Protein AF-A0A965A8I3-F1 (afdb_monomer)

Sequence (114 aa):
MSMENQESKKKGIRIGIGQKILGGFIILILLFVINAVVIFSVGNIINGVAKKSADTYRPSKDALNEFILTVTKAKMLVTNWVYLQTNQDDKQALRQLQDFDYP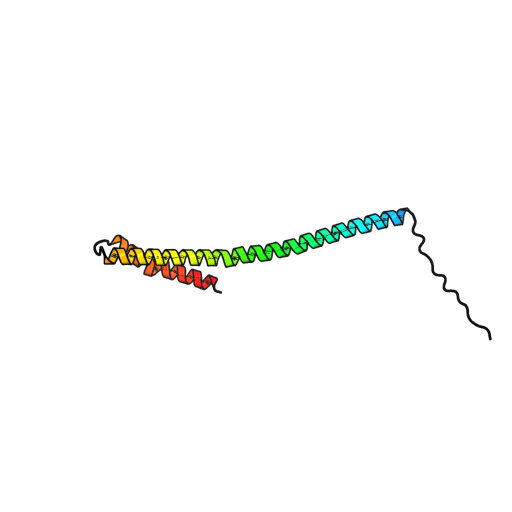ALKDKIQKLMV

Secondary structure (DSSP, 8-state):
----------------HHHHHHHHHHHHHHHHHHHHHHHHHHHHHHHHHHHHIIIIIHHHHHHHHHHHHHHHHHHHHHHHHHH-TT-HHHHHHHHHIIIIIHHHHHHHHHHHH-

pLDDT: mean 81.3, std 15.85, range [42.53, 96.94]

Mean predicted aligned error: 15.15 Å

Structure (mmCIF, N/CA/C/O backbone):
data_AF-A0A965A8I3-F1
#
_entry.id   AF-A0A965A8I3-F1
#
loop_
_atom_site.group_PDB
_atom_site.id
_atom_site.type_symbol
_atom_site.label_atom_id
_atom_site.label_alt_id
_atom_site.label_comp_id
_atom_site.label_asym_id
_atom_site.label_entity_id
_atom_site.label_seq_id
_atom_site.pdbx_PDB_ins_code
_atom_site.Cartn_x
_atom_site.Cartn_y
_atom_site.Cartn_z
_atom_site.occupancy
_atom_site.B_iso_or_equiv
_atom_site.auth_seq_id
_atom_site.auth_comp_id
_atom_site.auth_asym_id
_atom_site.auth_atom_id
_atom_site.pdbx_PDB_model_num
ATOM 1 N N . MET A 1 1 ? 77.958 3.896 -49.999 1.00 50.91 1 MET A N 1
ATOM 2 C CA . MET A 1 1 ? 77.446 4.994 -50.851 1.00 50.91 1 MET A CA 1
ATOM 3 C C . MET A 1 1 ? 76.855 4.321 -52.082 1.00 50.91 1 MET A C 1
ATOM 5 O O . MET A 1 1 ? 77.594 3.579 -52.703 1.00 50.91 1 MET A O 1
ATOM 9 N N . SER A 1 2 ? 75.564 4.331 -52.403 1.00 42.53 2 SER A N 1
ATOM 10 C CA . SER A 1 2 ? 74.420 5.203 -52.083 1.00 42.53 2 SER A CA 1
ATOM 11 C C . SER A 1 2 ? 73.238 4.345 -51.595 1.00 42.53 2 SER A C 1
ATOM 13 O O . SER A 1 2 ? 73.050 3.239 -52.087 1.00 42.53 2 SER A O 1
ATOM 15 N N . MET A 1 3 ? 72.606 4.674 -50.467 1.00 50.28 3 MET A N 1
ATOM 16 C CA . MET A 1 3 ? 71.377 5.486 -50.346 1.00 50.28 3 MET A CA 1
ATOM 17 C C . MET A 1 3 ? 70.187 4.978 -51.178 1.00 50.28 3 MET A C 1
ATOM 19 O O . MET A 1 3 ? 70.028 5.319 -52.343 1.00 50.28 3 MET A O 1
ATOM 23 N N . GLU A 1 4 ? 69.394 4.123 -50.527 1.00 60.22 4 GLU A N 1
ATOM 24 C CA . GLU A 1 4 ? 67.964 4.305 -50.235 1.00 60.22 4 GLU A CA 1
ATOM 25 C C . GLU A 1 4 ? 67.124 5.167 -51.193 1.00 60.22 4 GLU A C 1
ATOM 27 O O . GLU A 1 4 ? 67.293 6.381 -51.268 1.00 60.22 4 GLU A O 1
ATOM 32 N N . ASN A 1 5 ? 66.115 4.543 -51.811 1.00 52.25 5 ASN A N 1
ATOM 33 C CA . ASN A 1 5 ? 64.740 5.051 -51.770 1.00 52.25 5 ASN A CA 1
ATOM 34 C C . ASN A 1 5 ? 63.770 4.013 -52.352 1.00 52.25 5 ASN A C 1
ATOM 36 O O . ASN A 1 5 ? 63.674 3.840 -53.566 1.00 52.25 5 ASN A O 1
ATOM 40 N N . GLN A 1 6 ? 63.034 3.319 -51.484 1.00 58.84 6 GLN A N 1
ATOM 41 C CA . GLN A 1 6 ? 61.799 2.651 -51.888 1.00 58.84 6 GLN A CA 1
ATOM 42 C C . GLN A 1 6 ? 60.630 3.535 -51.467 1.00 58.84 6 GLN A C 1
ATOM 44 O O . GLN A 1 6 ? 60.189 3.511 -50.319 1.00 58.84 6 GLN A O 1
ATOM 49 N N . GLU A 1 7 ? 60.136 4.342 -52.404 1.00 55.53 7 GLU A N 1
ATOM 50 C CA . GLU A 1 7 ? 58.928 5.133 -52.201 1.00 55.53 7 GLU A CA 1
ATOM 51 C C . GLU A 1 7 ? 57.725 4.206 -51.969 1.00 55.53 7 GLU A C 1
ATOM 53 O O . GLU A 1 7 ? 57.228 3.532 -52.877 1.00 55.53 7 GLU A O 1
ATOM 58 N N . SER A 1 8 ? 57.223 4.176 -50.731 1.00 59.91 8 SER A N 1
ATOM 59 C CA . SER A 1 8 ? 55.980 3.482 -50.404 1.00 59.91 8 SER A CA 1
ATOM 60 C C . SER A 1 8 ? 54.816 4.223 -51.075 1.00 59.91 8 SER A C 1
ATOM 62 O O . SER A 1 8 ? 54.404 5.315 -50.667 1.00 59.91 8 SER A O 1
ATOM 64 N N . LYS A 1 9 ? 54.281 3.636 -52.144 1.00 56.41 9 LYS A N 1
ATOM 65 C CA . LYS A 1 9 ? 53.156 4.183 -52.902 1.00 56.41 9 LYS A CA 1
ATOM 66 C C . LYS A 1 9 ? 51.879 4.081 -52.057 1.00 56.41 9 LYS A C 1
ATOM 68 O O . LYS A 1 9 ? 51.209 3.047 -52.055 1.00 56.41 9 LYS A O 1
ATOM 73 N N . LYS A 1 10 ? 51.515 5.149 -51.334 1.00 63.00 10 LYS A N 1
ATOM 74 C CA . LYS A 1 10 ? 50.206 5.258 -50.664 1.00 63.00 10 LYS A CA 1
ATOM 75 C C . LYS A 1 10 ? 49.099 5.184 -51.721 1.00 63.00 10 LYS A C 1
ATOM 77 O O . LYS A 1 10 ? 48.843 6.147 -52.441 1.00 63.00 10 LYS A O 1
ATOM 82 N N . LYS A 1 11 ? 48.434 4.031 -51.828 1.00 59.47 11 LYS A N 1
ATOM 83 C CA . LYS A 1 11 ? 47.223 3.871 -52.643 1.00 59.47 11 LYS A CA 1
ATOM 84 C C . LYS A 1 11 ? 46.093 4.679 -51.999 1.00 59.47 11 LYS A C 1
ATOM 86 O O . LYS A 1 11 ? 45.467 4.227 -51.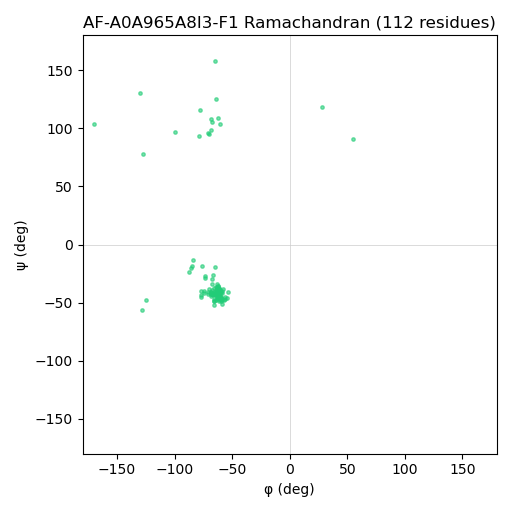047 1.00 59.47 11 LYS A O 1
ATOM 91 N N . GLY A 1 12 ? 45.846 5.883 -52.509 1.00 61.81 12 GLY A N 1
ATOM 92 C CA . GLY A 1 12 ? 44.652 6.653 -52.171 1.00 61.81 12 GLY A CA 1
ATOM 93 C C . GLY A 1 12 ? 43.405 5.920 -52.667 1.00 61.81 12 GLY A C 1
ATOM 94 O O . GLY A 1 12 ? 43.314 5.574 -53.846 1.00 61.81 12 GLY A O 1
ATOM 95 N N . ILE A 1 13 ? 42.453 5.660 -51.772 1.00 69.62 13 ILE A N 1
ATOM 96 C CA . ILE A 1 13 ? 41.182 5.022 -52.120 1.00 69.62 13 ILE A CA 1
ATOM 97 C C . ILE A 1 13 ? 40.385 6.015 -52.977 1.00 69.62 13 ILE A C 1
ATOM 99 O O . ILE A 1 13 ? 39.901 7.033 -52.485 1.00 69.62 13 ILE A O 1
ATOM 103 N N . ARG A 1 14 ? 40.261 5.745 -54.280 1.00 68.44 14 ARG A N 1
ATOM 104 C CA . ARG A 1 14 ? 39.379 6.513 -55.170 1.00 68.44 14 ARG A CA 1
ATOM 105 C C . ARG A 1 14 ? 37.947 6.032 -54.969 1.00 68.44 14 ARG A C 1
ATOM 107 O O . ARG A 1 14 ? 37.524 5.058 -55.580 1.00 68.44 14 ARG A O 1
ATOM 114 N N . ILE A 1 15 ? 37.222 6.714 -54.088 1.00 72.56 15 ILE A N 1
ATOM 115 C CA . ILE A 1 15 ? 35.813 6.431 -53.811 1.00 72.56 15 ILE A CA 1
ATOM 116 C C . ILE A 1 15 ? 34.956 7.011 -54.943 1.00 72.56 15 ILE A C 1
ATOM 118 O O . ILE A 1 15 ? 34.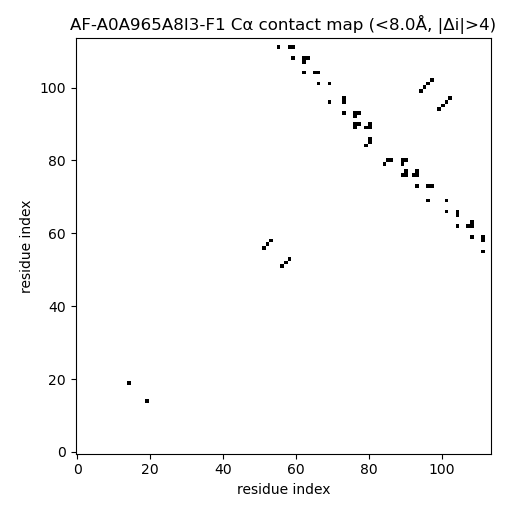919 8.230 -55.141 1.00 72.56 15 ILE A O 1
ATOM 122 N N . GLY A 1 16 ? 34.277 6.138 -55.692 1.00 77.69 16 GLY A N 1
ATOM 123 C CA . GLY A 1 16 ? 33.331 6.540 -56.737 1.00 77.69 16 GLY A CA 1
ATOM 124 C C . GLY A 1 16 ? 32.114 7.270 -56.158 1.00 77.69 16 GLY A C 1
ATOM 125 O O . GLY A 1 16 ? 31.778 7.099 -54.988 1.00 77.69 16 GLY A O 1
ATOM 126 N N . ILE A 1 17 ? 31.422 8.076 -56.968 1.00 78.44 17 ILE A N 1
ATOM 127 C CA . ILE A 1 17 ? 30.259 8.875 -56.526 1.00 78.44 17 ILE A CA 1
ATOM 128 C C . ILE A 1 17 ? 29.198 7.994 -55.838 1.00 78.44 17 ILE A C 1
ATOM 130 O O . ILE A 1 17 ? 28.701 8.354 -54.773 1.00 78.44 17 ILE A O 1
ATOM 134 N N . GLY A 1 18 ? 28.939 6.793 -56.368 1.00 75.94 18 GLY A N 1
ATOM 135 C CA . GLY A 1 18 ? 28.014 5.829 -55.760 1.00 75.94 18 GLY A CA 1
ATOM 136 C C . GLY A 1 18 ? 28.431 5.349 -54.363 1.00 75.94 18 GLY A C 1
ATOM 137 O O . GLY A 1 18 ? 27.583 5.207 -53.490 1.00 75.94 18 GLY A O 1
ATOM 138 N N . GLN A 1 19 ? 29.730 5.177 -54.102 1.00 79.94 19 GLN A N 1
ATOM 139 C CA . GLN A 1 19 ? 30.231 4.788 -52.776 1.00 79.94 19 GLN A CA 1
ATOM 140 C C . GLN A 1 19 ? 30.157 5.942 -51.762 1.00 79.94 19 GLN A C 1
ATOM 142 O O . GLN A 1 19 ? 29.966 5.694 -50.574 1.00 79.94 19 GLN A O 1
ATOM 147 N N . LYS A 1 20 ? 30.256 7.202 -52.212 1.00 82.88 20 LYS A N 1
ATOM 148 C CA . LYS A 1 20 ? 30.038 8.378 -51.348 1.00 82.88 20 LYS A CA 1
ATOM 149 C C . LYS A 1 20 ? 28.575 8.488 -5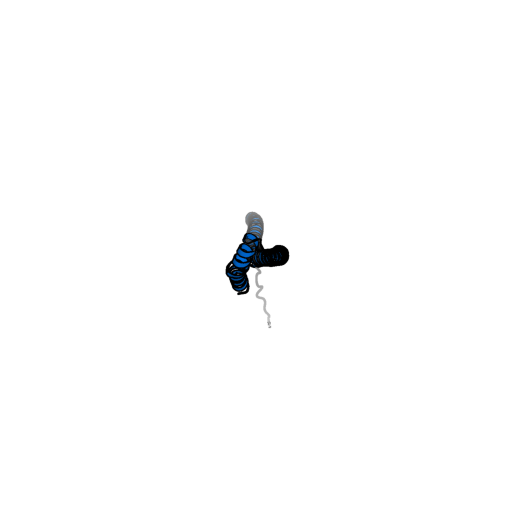0.913 1.00 82.88 20 LYS A C 1
ATOM 151 O O . LYS A 1 20 ? 28.307 8.739 -49.743 1.00 82.88 20 LYS A O 1
ATOM 156 N N . ILE A 1 21 ? 27.647 8.247 -51.842 1.00 87.06 21 ILE A N 1
ATOM 157 C CA . ILE A 1 21 ? 26.204 8.212 -51.561 1.00 87.06 21 ILE A CA 1
ATOM 158 C C . ILE A 1 21 ? 25.882 7.058 -50.604 1.00 87.06 21 ILE A C 1
ATOM 160 O O . ILE A 1 21 ? 25.231 7.271 -49.584 1.00 87.06 21 ILE A O 1
ATOM 164 N N . LEU A 1 22 ? 26.407 5.858 -50.878 1.00 86.94 22 LEU A N 1
ATOM 165 C CA . LEU A 1 22 ? 26.237 4.689 -50.013 1.00 86.94 22 LEU A CA 1
ATOM 166 C C . LEU A 1 22 ? 26.772 4.941 -48.594 1.00 86.94 22 LEU A C 1
ATOM 168 O O . LEU A 1 22 ? 26.111 4.588 -47.623 1.00 86.94 22 LEU A O 1
ATOM 172 N N . GLY A 1 23 ? 27.927 5.602 -48.463 1.00 89.69 23 GLY A N 1
ATOM 173 C CA . GLY A 1 23 ? 28.486 5.994 -47.167 1.00 89.69 23 GLY A CA 1
ATOM 174 C C . GLY A 1 23 ? 27.559 6.918 -46.371 1.00 89.69 23 GLY A C 1
ATOM 175 O O . GLY A 1 23 ? 27.371 6.710 -45.175 1.00 89.69 23 GLY A O 1
ATOM 176 N N . GLY A 1 24 ? 26.915 7.880 -47.040 1.00 89.81 24 GLY A N 1
ATOM 177 C CA . GLY A 1 24 ? 25.902 8.740 -46.423 1.00 89.81 24 GLY A CA 1
ATOM 178 C C . GLY A 1 24 ? 24.693 7.953 -45.909 1.00 89.81 24 GLY A C 1
ATOM 179 O O . GLY A 1 24 ? 24.276 8.141 -44.768 1.00 89.81 24 GLY A O 1
ATOM 180 N N . PHE A 1 25 ? 24.179 7.012 -46.705 1.00 92.44 25 PHE A N 1
ATOM 181 C CA . PHE A 1 25 ? 23.083 6.137 -46.277 1.00 92.44 25 PHE A CA 1
ATOM 182 C C . PHE A 1 25 ? 23.470 5.237 -45.099 1.00 92.44 25 PHE A C 1
ATOM 184 O O . PHE A 1 25 ? 22.684 5.094 -44.167 1.00 92.44 25 PHE A O 1
ATOM 191 N N . ILE A 1 26 ? 24.683 4.679 -45.091 1.00 93.44 26 ILE A N 1
ATOM 192 C CA . ILE A 1 26 ? 25.176 3.859 -43.975 1.00 93.44 26 ILE A CA 1
ATOM 193 C C . ILE A 1 26 ? 25.235 4.678 -42.683 1.00 93.44 26 ILE A C 1
ATOM 195 O O . ILE A 1 26 ? 24.794 4.194 -41.645 1.00 93.44 26 ILE A O 1
ATOM 199 N N . ILE A 1 27 ? 25.717 5.922 -42.740 1.00 94.81 27 ILE A N 1
ATOM 200 C CA . ILE A 1 27 ? 25.763 6.819 -41.575 1.00 94.81 27 ILE A CA 1
ATOM 201 C C . ILE A 1 27 ? 24.352 7.101 -41.041 1.00 94.81 27 ILE A C 1
ATOM 203 O O . ILE A 1 27 ? 24.132 7.040 -39.832 1.00 94.81 27 ILE A O 1
ATOM 207 N N . LEU A 1 28 ? 23.386 7.360 -41.928 1.00 94.19 28 LEU A N 1
ATOM 208 C CA . LEU A 1 28 ? 21.991 7.583 -41.538 1.00 94.19 28 LEU A CA 1
ATOM 209 C C . LEU A 1 28 ? 21.368 6.342 -40.886 1.00 94.19 28 LEU A C 1
ATOM 211 O O . LEU A 1 28 ? 20.712 6.456 -39.851 1.00 94.19 28 LEU A O 1
ATOM 215 N N . ILE A 1 29 ? 21.612 5.155 -41.447 1.00 94.81 29 ILE A N 1
ATOM 216 C CA . ILE A 1 29 ? 21.154 3.885 -40.869 1.00 94.81 29 ILE A CA 1
ATOM 217 C C . ILE A 1 29 ? 21.775 3.681 -39.484 1.00 94.81 29 ILE A C 1
ATOM 219 O O . ILE A 1 29 ? 21.070 3.322 -38.542 1.00 94.81 29 ILE A O 1
ATOM 223 N N . LEU A 1 30 ? 23.071 3.962 -39.332 1.00 95.62 30 LEU A N 1
ATOM 224 C CA . LEU A 1 30 ? 23.776 3.810 -38.061 1.00 95.62 30 LEU A CA 1
ATOM 225 C C . LEU A 1 30 ? 23.188 4.722 -36.976 1.00 95.62 30 LEU A C 1
ATOM 227 O O . LEU A 1 30 ? 22.955 4.273 -35.855 1.00 95.62 30 LEU A O 1
ATOM 231 N N . LEU A 1 31 ? 22.886 5.978 -37.321 1.00 95.62 31 LEU A N 1
ATOM 232 C CA . LEU A 1 31 ? 22.208 6.916 -36.422 1.00 95.62 31 LEU A CA 1
ATOM 233 C C . LEU A 1 31 ? 20.842 6.389 -35.975 1.00 95.62 31 LEU A C 1
ATOM 235 O O . LEU A 1 31 ? 20.487 6.520 -34.802 1.00 95.62 31 LEU A O 1
ATOM 239 N N . PHE A 1 32 ? 20.091 5.769 -36.884 1.00 94.88 32 PHE A N 1
ATOM 240 C CA . PHE A 1 32 ? 18.786 5.193 -36.572 1.00 94.88 32 PHE A CA 1
ATOM 241 C C . PHE A 1 32 ? 18.899 3.994 -35.622 1.00 94.88 32 PHE A C 1
ATOM 243 O O . PHE A 1 32 ? 18.161 3.906 -34.641 1.00 94.88 32 PHE A O 1
ATOM 250 N N . VAL A 1 33 ? 19.869 3.107 -35.865 1.00 95.31 33 VAL A N 1
ATOM 251 C CA . VAL A 1 33 ? 20.141 1.943 -35.010 1.00 95.31 33 VAL A CA 1
ATOM 252 C C . VAL A 1 33 ? 20.574 2.378 -33.610 1.00 95.31 33 VAL A C 1
ATOM 254 O O . VAL A 1 33 ? 20.057 1.851 -32.629 1.00 95.31 33 VAL A O 1
ATOM 257 N N . ILE A 1 34 ? 21.463 3.370 -33.496 1.00 94.06 34 ILE A N 1
ATOM 258 C CA . ILE A 1 34 ? 21.892 3.909 -32.197 1.00 94.06 34 ILE A CA 1
ATOM 259 C C . ILE A 1 34 ? 20.692 4.475 -31.431 1.00 94.06 34 ILE A C 1
ATOM 261 O O . ILE A 1 34 ? 20.514 4.152 -30.259 1.00 94.06 34 ILE A O 1
ATOM 265 N N . ASN A 1 35 ? 19.838 5.265 -32.091 1.00 91.81 35 ASN A N 1
ATOM 266 C CA . ASN A 1 35 ? 18.624 5.792 -31.466 1.00 91.81 35 ASN A CA 1
ATOM 267 C C . ASN A 1 35 ? 17.698 4.671 -30.981 1.00 91.81 35 ASN A C 1
ATOM 269 O O . ASN A 1 35 ? 17.236 4.718 -29.844 1.00 91.81 35 ASN A O 1
ATOM 273 N N . ALA A 1 36 ? 17.471 3.638 -31.796 1.00 86.50 36 ALA A N 1
ATOM 274 C CA . ALA A 1 36 ? 16.667 2.489 -31.396 1.00 86.50 36 ALA A CA 1
ATOM 275 C C . ALA A 1 36 ? 17.258 1.786 -30.159 1.00 86.50 36 ALA A C 1
ATOM 277 O O . ALA A 1 36 ? 16.536 1.532 -29.198 1.00 86.50 36 ALA A O 1
ATOM 278 N N . VAL A 1 37 ? 18.571 1.537 -30.135 1.00 89.69 37 VAL A N 1
ATOM 279 C CA . VAL A 1 37 ? 19.259 0.917 -28.988 1.00 89.69 37 VAL A CA 1
ATOM 280 C C . VAL A 1 37 ? 19.119 1.766 -27.724 1.00 89.69 37 VAL A C 1
ATOM 282 O O . VAL A 1 37 ? 18.829 1.221 -26.659 1.00 89.69 37 VAL A O 1
ATOM 285 N N . VAL A 1 38 ? 19.279 3.089 -27.825 1.00 86.12 38 VAL A N 1
ATOM 286 C CA . VAL A 1 38 ? 19.072 4.015 -26.701 1.00 86.12 38 VAL A CA 1
ATOM 287 C C . VAL A 1 38 ? 17.629 3.941 -26.198 1.00 86.12 38 VAL A C 1
ATOM 289 O O . VAL A 1 38 ? 17.423 3.778 -24.999 1.00 86.12 38 VAL A O 1
ATOM 292 N N . ILE A 1 39 ? 16.633 3.977 -27.090 1.00 81.12 39 ILE A N 1
ATOM 293 C CA . ILE A 1 39 ? 15.208 3.886 -26.730 1.00 81.12 39 ILE A CA 1
ATOM 294 C C . ILE A 1 39 ? 14.903 2.567 -26.009 1.00 81.12 39 ILE A C 1
ATOM 296 O O . ILE A 1 39 ? 14.294 2.583 -24.939 1.00 81.12 39 ILE A O 1
ATOM 300 N N . PHE A 1 40 ? 15.357 1.430 -26.543 1.00 75.88 40 PHE A N 1
ATOM 301 C CA . PHE A 1 40 ? 15.159 0.123 -25.907 1.00 75.88 40 PHE A CA 1
ATOM 302 C C . PHE A 1 40 ? 15.884 0.018 -24.557 1.00 75.88 40 PHE A C 1
ATOM 304 O O . PHE A 1 40 ? 15.333 -0.521 -23.596 1.00 75.88 40 PHE A O 1
ATOM 311 N N . SER A 1 41 ? 17.092 0.577 -24.452 1.00 72.75 41 SER A N 1
ATOM 312 C CA . SER A 1 41 ? 17.878 0.554 -23.212 1.00 72.75 41 SER A CA 1
ATOM 313 C C . SER A 1 41 ? 17.238 1.414 -22.119 1.00 72.75 41 SER A C 1
ATOM 315 O O . SER A 1 41 ? 17.139 0.982 -20.972 1.00 72.75 41 SER A O 1
ATOM 317 N N . VAL A 1 42 ? 16.744 2.605 -22.473 1.00 69.56 42 VAL A N 1
ATOM 318 C CA . VAL A 1 42 ? 16.037 3.508 -21.552 1.00 69.56 42 VAL A CA 1
ATOM 319 C C . VAL A 1 42 ? 14.664 2.942 -21.168 1.00 69.56 42 VAL A C 1
ATOM 321 O O . VAL A 1 42 ? 14.285 3.005 -19.998 1.00 69.56 42 VAL A O 1
ATOM 324 N N . GLY A 1 43 ? 13.946 2.308 -22.101 1.00 58.53 43 GLY A N 1
ATOM 325 C CA . GLY A 1 43 ? 12.670 1.637 -21.828 1.00 58.53 43 GLY A CA 1
ATOM 326 C C . GLY A 1 43 ? 12.777 0.545 -20.756 1.00 58.53 43 GLY A C 1
ATOM 327 O O . GLY A 1 43 ? 11.917 0.447 -19.879 1.00 58.53 43 GLY A O 1
ATOM 328 N N . ASN A 1 44 ? 13.877 -0.214 -20.745 1.00 59.34 44 ASN A N 1
ATOM 329 C CA . ASN A 1 44 ? 14.129 -1.226 -19.714 1.00 59.34 44 ASN A CA 1
ATOM 330 C C . ASN A 1 44 ? 14.386 -0.625 -18.320 1.00 59.34 44 ASN A C 1
ATOM 332 O O . ASN A 1 44 ? 14.034 -1.243 -17.314 1.00 59.34 44 ASN A O 1
ATOM 336 N N . ILE A 1 45 ? 14.937 0.590 -18.240 1.00 56.44 45 ILE A N 1
ATOM 337 C CA . ILE A 1 45 ? 15.174 1.296 -16.970 1.00 56.44 45 ILE A CA 1
ATOM 338 C C . ILE A 1 45 ? 13.857 1.836 -16.394 1.00 56.44 45 ILE A C 1
ATOM 340 O O . ILE A 1 45 ? 13.613 1.717 -15.190 1.00 56.44 45 ILE A O 1
ATOM 344 N N . ILE A 1 46 ? 12.975 2.368 -17.248 1.00 53.97 46 ILE A N 1
ATOM 345 C CA . ILE A 1 46 ? 11.672 2.920 -16.835 1.00 53.97 46 ILE A CA 1
ATOM 346 C C . ILE A 1 46 ? 10.795 1.834 -16.198 1.00 53.97 46 ILE A C 1
ATOM 348 O O . ILE A 1 46 ? 10.196 2.060 -15.144 1.00 53.97 46 ILE A O 1
ATOM 352 N N . ASN A 1 47 ? 10.791 0.628 -16.773 1.00 53.03 47 ASN A N 1
ATOM 353 C CA . ASN A 1 47 ? 10.051 -0.505 -16.220 1.00 53.03 47 ASN A CA 1
ATOM 354 C C . ASN A 1 47 ? 10.564 -0.923 -14.832 1.00 53.03 47 ASN A C 1
ATOM 356 O O . ASN A 1 47 ? 9.765 -1.308 -13.983 1.00 53.03 47 ASN A O 1
ATOM 360 N N . GLY A 1 48 ? 11.868 -0.811 -14.561 1.00 52.44 48 GLY A N 1
ATOM 361 C CA . GLY A 1 48 ? 12.449 -1.161 -13.260 1.00 52.44 48 GLY A CA 1
ATOM 362 C C . GLY A 1 48 ? 12.082 -0.186 -12.136 1.00 52.44 48 GLY A C 1
ATOM 363 O O . GLY A 1 48 ? 11.777 -0.613 -11.022 1.00 52.44 48 GLY A O 1
ATOM 364 N N . VAL A 1 49 ? 12.067 1.121 -12.417 1.00 55.25 49 VAL A N 1
ATOM 365 C CA . VAL A 1 49 ? 11.760 2.160 -11.415 1.00 55.25 49 VAL A CA 1
ATOM 366 C C . VAL A 1 49 ? 10.259 2.239 -11.134 1.00 55.25 49 VAL A C 1
ATOM 368 O O . VAL A 1 49 ? 9.858 2.228 -9.970 1.00 55.25 49 VAL A O 1
ATOM 371 N N . ALA A 1 50 ? 9.419 2.229 -12.175 1.00 54.50 50 ALA A N 1
ATOM 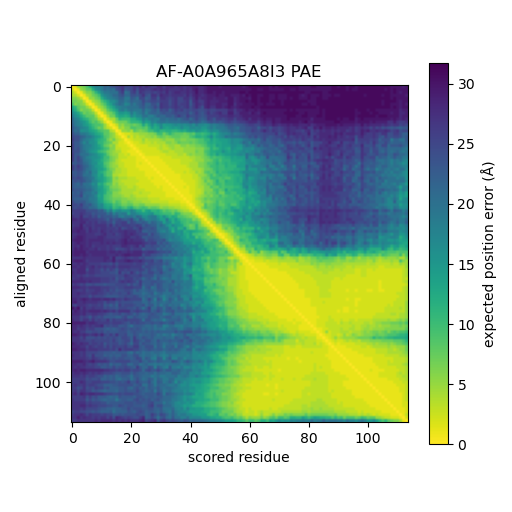372 C CA . ALA A 1 50 ? 7.965 2.225 -12.010 1.00 54.50 50 ALA A CA 1
ATOM 373 C C . ALA A 1 50 ? 7.482 0.974 -11.258 1.00 54.50 50 ALA A C 1
ATOM 375 O O . ALA A 1 50 ? 6.600 1.066 -10.403 1.00 54.50 50 ALA A O 1
ATOM 376 N N . LYS A 1 51 ? 8.115 -0.180 -11.510 1.00 52.88 51 LYS A N 1
ATOM 377 C CA . LYS A 1 51 ? 7.813 -1.436 -10.824 1.00 52.88 51 LYS A CA 1
ATOM 378 C C . LYS A 1 51 ? 8.209 -1.417 -9.348 1.00 52.88 51 LYS A C 1
ATOM 380 O O . LYS A 1 51 ? 7.406 -1.822 -8.526 1.00 52.88 51 LYS A O 1
ATOM 385 N N . LYS A 1 52 ? 9.362 -0.851 -8.967 1.00 54.38 52 LYS A N 1
ATOM 386 C CA . LYS A 1 52 ? 9.717 -0.685 -7.539 1.00 54.38 52 LYS A CA 1
ATOM 387 C C . LYS A 1 52 ? 8.796 0.290 -6.794 1.00 54.38 52 LYS A C 1
ATOM 389 O O . LYS A 1 52 ? 8.444 0.052 -5.639 1.00 54.38 52 LYS A O 1
ATOM 394 N N . SER A 1 53 ? 8.365 1.370 -7.447 1.00 53.69 53 SER A N 1
ATOM 395 C CA . SER A 1 53 ? 7.367 2.283 -6.875 1.00 53.69 53 SER A CA 1
ATOM 396 C C . SER A 1 53 ? 5.982 1.635 -6.738 1.00 53.69 53 SER A C 1
ATOM 398 O O . SER A 1 53 ? 5.269 1.927 -5.778 1.00 53.69 53 SER A O 1
ATOM 400 N N . ALA A 1 54 ? 5.600 0.749 -7.661 1.00 57.50 54 ALA A N 1
ATOM 401 C CA . ALA A 1 54 ? 4.333 0.023 -7.609 1.00 57.50 54 ALA A CA 1
ATOM 402 C C . ALA A 1 54 ? 4.348 -1.142 -6.601 1.00 57.50 54 ALA A C 1
ATOM 404 O O . ALA A 1 54 ? 3.397 -1.275 -5.835 1.00 57.50 54 ALA A O 1
ATOM 405 N N . ASP A 1 55 ? 5.428 -1.926 -6.560 1.00 60.16 55 ASP A N 1
ATOM 406 C CA . ASP A 1 55 ? 5.490 -3.198 -5.827 1.00 60.16 55 ASP A CA 1
ATOM 407 C C . ASP A 1 55 ? 5.872 -3.039 -4.346 1.00 60.16 55 ASP A C 1
ATOM 409 O O . ASP A 1 55 ? 5.587 -3.930 -3.554 1.00 60.16 55 ASP A O 1
ATOM 413 N N . THR A 1 56 ? 6.488 -1.922 -3.935 1.00 60.44 56 THR A N 1
ATOM 414 C CA . THR A 1 56 ? 6.928 -1.742 -2.532 1.00 60.44 56 THR A CA 1
ATOM 415 C C . THR A 1 56 ? 6.373 -0.476 -1.891 1.00 60.44 56 THR A C 1
ATOM 417 O O . THR A 1 56 ? 5.835 -0.523 -0.789 1.00 60.44 56 THR A O 1
ATOM 420 N N . TYR A 1 57 ? 6.456 0.675 -2.563 1.00 61.31 57 TYR A N 1
ATOM 421 C CA . TYR A 1 57 ? 6.049 1.941 -1.938 1.00 61.31 57 TYR A CA 1
ATOM 422 C C . TYR A 1 57 ? 4.530 2.042 -1.751 1.00 61.31 57 TYR A C 1
ATOM 424 O O . TYR A 1 57 ? 4.049 2.469 -0.701 1.00 61.31 57 TYR A O 1
ATOM 432 N N . ARG A 1 58 ? 3.768 1.621 -2.764 1.00 72.88 58 ARG A N 1
ATOM 433 C CA . ARG A 1 58 ? 2.304 1.663 -2.756 1.00 72.88 58 ARG A CA 1
ATOM 434 C C . ARG A 1 58 ? 1.681 0.727 -1.704 1.00 72.88 58 ARG A C 1
ATOM 436 O O . ARG A 1 58 ? 0.946 1.246 -0.864 1.00 72.88 58 ARG A O 1
ATOM 443 N N . PRO A 1 59 ? 2.021 -0.579 -1.640 1.00 78.50 59 PRO A N 1
ATOM 444 C CA . PRO A 1 59 ? 1.463 -1.461 -0.615 1.00 78.50 59 PRO A CA 1
ATOM 445 C C . PRO A 1 59 ? 1.878 -1.068 0.809 1.00 78.50 59 PRO A C 1
ATOM 447 O O . PRO A 1 59 ? 1.049 -1.135 1.715 1.00 78.50 59 PRO A O 1
ATOM 450 N N . SER A 1 60 ? 3.109 -0.587 1.020 1.00 81.62 60 SER A N 1
ATOM 451 C CA . SER A 1 60 ? 3.555 -0.110 2.338 1.00 81.62 60 SER A CA 1
ATOM 452 C C . SER A 1 60 ? 2.803 1.142 2.795 1.00 81.62 60 SER A C 1
ATOM 454 O O . SER A 1 60 ? 2.409 1.237 3.958 1.00 81.62 60 SER A O 1
ATOM 456 N N . LYS A 1 61 ? 2.548 2.093 1.885 1.00 84.75 61 LYS A N 1
ATOM 457 C CA . LYS A 1 61 ? 1.735 3.281 2.182 1.00 84.75 61 LYS A CA 1
ATOM 458 C C . LYS A 1 61 ? 0.289 2.907 2.514 1.00 84.75 61 LYS A C 1
ATOM 460 O O . LYS A 1 61 ? -0.271 3.440 3.470 1.00 84.75 61 LYS A O 1
ATOM 465 N N . ASP A 1 62 ? -0.303 1.996 1.749 1.00 87.81 62 ASP A N 1
ATOM 466 C CA . ASP A 1 62 ? -1.681 1.558 1.970 1.00 87.81 62 ASP A CA 1
ATOM 467 C C . ASP A 1 62 ? -1.824 0.818 3.308 1.00 87.81 62 ASP A C 1
ATOM 469 O O . ASP A 1 62 ? -2.742 1.115 4.072 1.00 87.81 62 ASP A O 1
ATOM 473 N N . ALA A 1 63 ? -0.872 -0.057 3.652 1.00 89.25 63 ALA A N 1
ATOM 474 C CA . ALA A 1 63 ? -0.855 -0.755 4.937 1.00 89.25 63 ALA A CA 1
ATOM 475 C C . ALA A 1 63 ? -0.695 0.206 6.132 1.00 89.25 63 ALA A C 1
ATOM 477 O O . ALA A 1 63 ? -1.333 0.019 7.168 1.00 89.25 63 ALA A O 1
ATOM 478 N N . LEU A 1 64 ? 0.101 1.272 5.988 1.00 89.75 64 LEU A N 1
ATOM 479 C CA . LEU A 1 64 ? 0.225 2.305 7.019 1.00 89.75 64 LEU A CA 1
ATOM 480 C C . LEU A 1 64 ? -1.079 3.095 7.205 1.00 89.75 64 LEU A C 1
ATOM 482 O O . LEU A 1 64 ? -1.490 3.347 8.338 1.00 89.75 64 LEU A O 1
ATOM 486 N N . ASN A 1 65 ? -1.750 3.465 6.112 1.00 92.50 65 ASN A N 1
ATOM 487 C CA . ASN A 1 65 ? -3.048 4.140 6.185 1.00 92.50 65 ASN A CA 1
ATOM 488 C C . ASN A 1 65 ? -4.100 3.252 6.864 1.00 92.50 65 ASN A C 1
ATOM 490 O O . ASN A 1 65 ? -4.857 3.723 7.711 1.00 92.50 65 ASN A O 1
ATOM 494 N N . GLU A 1 66 ? -4.117 1.960 6.535 1.00 93.88 66 GLU A N 1
ATOM 495 C CA . GLU A 1 66 ? -4.991 0.968 7.163 1.00 93.88 66 GLU A CA 1
ATOM 496 C C . GLU A 1 66 ? -4.708 0.835 8.669 1.00 93.88 66 GLU A C 1
ATOM 498 O O . GLU A 1 66 ? -5.638 0.757 9.477 1.00 93.88 66 GLU A O 1
ATOM 503 N N . PHE A 1 67 ? -3.437 0.910 9.076 1.00 95.12 67 PHE A N 1
ATOM 504 C CA . PHE A 1 67 ? -3.050 0.902 10.487 1.00 95.12 67 PHE A CA 1
ATOM 505 C C . PHE A 1 67 ? -3.548 2.143 11.228 1.00 95.12 67 PHE A C 1
ATOM 507 O O . PHE A 1 67 ? -4.161 2.016 12.289 1.00 95.12 67 PHE A O 1
ATOM 514 N N . ILE A 1 68 ? -3.361 3.331 10.647 1.00 94.88 68 ILE A N 1
ATOM 515 C CA . ILE A 1 68 ? -3.872 4.587 11.214 1.00 94.88 68 ILE A CA 1
ATOM 516 C C . ILE A 1 68 ? -5.391 4.500 11.405 1.00 94.88 68 ILE A C 1
ATOM 518 O O . ILE A 1 68 ? -5.887 4.775 12.496 1.00 94.88 68 ILE A O 1
ATOM 522 N N . LEU A 1 69 ? -6.125 4.046 10.384 1.00 96.31 69 LEU A N 1
ATOM 523 C CA . LEU A 1 69 ? -7.577 3.873 10.457 1.00 96.31 69 LEU A CA 1
ATOM 524 C C . LEU A 1 69 ? -7.990 2.878 11.548 1.00 96.31 69 LEU A C 1
ATOM 526 O O . LEU A 1 69 ? -8.946 3.136 12.279 1.00 96.31 69 LEU A O 1
ATOM 530 N N . THR A 1 70 ? -7.267 1.766 11.684 1.00 95.69 70 THR A N 1
ATOM 531 C CA . THR A 1 70 ? -7.525 0.747 12.712 1.00 95.69 70 THR A CA 1
ATOM 532 C C . THR A 1 70 ? -7.349 1.323 14.116 1.00 95.69 70 THR A C 1
ATOM 534 O O . THR A 1 70 ? -8.229 1.162 14.960 1.00 95.69 70 THR A O 1
ATOM 537 N N . VAL A 1 71 ? -6.274 2.080 14.359 1.00 95.38 71 VAL A N 1
ATOM 538 C CA . VAL A 1 71 ? -6.039 2.759 15.645 1.00 95.38 71 VAL A CA 1
ATOM 539 C C . VAL A 1 71 ? -7.112 3.816 15.922 1.00 95.38 71 VAL A C 1
ATOM 541 O O . VAL A 1 71 ? -7.610 3.911 17.045 1.00 95.38 71 VAL A O 1
ATOM 544 N N . THR A 1 72 ? -7.519 4.589 14.912 1.00 96.88 72 THR A N 1
ATOM 545 C CA . THR A 1 72 ? -8.599 5.575 15.054 1.00 96.88 72 THR A CA 1
ATOM 546 C C . THR A 1 72 ? -9.926 4.911 15.425 1.00 96.88 72 THR A C 1
ATOM 548 O O . THR A 1 72 ? -10.595 5.377 16.349 1.00 96.88 72 THR A O 1
ATOM 551 N N . LYS A 1 73 ? -10.292 3.807 14.759 1.00 95.19 73 LYS A N 1
ATOM 552 C CA . LYS A 1 73 ? -11.495 3.027 15.088 1.00 95.19 73 LYS A CA 1
ATOM 553 C C . LYS A 1 73 ? -11.414 2.440 16.493 1.00 95.19 73 LYS A C 1
ATOM 555 O O . LYS A 1 73 ? -12.363 2.586 17.252 1.00 95.19 73 LYS A O 1
ATOM 560 N N . ALA A 1 74 ? -10.275 1.855 16.865 1.00 95.19 74 ALA A N 1
ATOM 561 C CA . ALA A 1 74 ? -10.060 1.327 18.208 1.00 95.19 74 ALA A CA 1
ATOM 562 C C . ALA A 1 74 ? -10.275 2.411 19.270 1.00 95.19 74 ALA A C 1
ATOM 564 O O . ALA A 1 74 ? -11.016 2.199 20.225 1.00 95.19 74 ALA A O 1
ATOM 565 N N . LYS A 1 75 ? -9.692 3.602 19.074 1.00 95.62 75 LYS A N 1
ATOM 566 C CA . LYS A 1 75 ? -9.881 4.742 19.979 1.00 95.62 75 LYS A CA 1
ATOM 567 C C . LYS A 1 75 ? -11.356 5.128 20.096 1.00 95.62 75 LYS A C 1
ATOM 569 O O . LYS A 1 75 ? -11.838 5.287 21.211 1.00 95.62 75 LYS A O 1
ATOM 574 N N . MET A 1 76 ? -12.061 5.257 18.970 1.00 94.94 76 MET A N 1
ATOM 575 C CA . MET A 1 76 ? -13.489 5.591 18.947 1.00 94.94 76 MET A CA 1
ATOM 576 C C . MET A 1 76 ? -14.320 4.556 19.716 1.00 94.94 76 MET A C 1
ATOM 578 O O . MET A 1 76 ? -15.068 4.928 20.613 1.00 94.94 76 MET A O 1
ATOM 582 N N . LEU A 1 77 ? -14.137 3.268 19.417 1.00 94.50 77 LEU A N 1
ATOM 583 C CA . LEU A 1 77 ? -14.872 2.173 20.051 1.00 94.50 77 LEU A CA 1
ATOM 584 C C . LEU A 1 77 ? -14.571 2.073 21.551 1.00 94.50 77 LEU A C 1
ATOM 586 O O . LEU A 1 77 ? -15.489 1.902 22.345 1.00 94.50 77 LEU A O 1
ATOM 590 N N . VAL A 1 78 ? -13.308 2.240 21.961 1.00 93.44 78 VAL A N 1
ATOM 591 C CA . VAL A 1 78 ? -12.925 2.286 23.383 1.00 93.44 78 VAL A CA 1
ATOM 592 C C . VAL A 1 78 ? -13.599 3.463 24.083 1.00 93.44 78 VAL A C 1
ATOM 594 O O . VAL A 1 78 ? -14.190 3.278 25.143 1.00 93.44 78 VAL A O 1
ATOM 597 N N . THR A 1 79 ? -13.530 4.668 23.508 1.00 93.38 79 THR A N 1
ATOM 598 C CA . THR A 1 79 ? -14.156 5.858 24.101 1.00 93.38 79 THR A CA 1
ATOM 599 C C . THR A 1 79 ? -15.672 5.692 24.217 1.00 93.38 79 THR A C 1
ATOM 601 O O . THR A 1 79 ? -16.224 5.952 25.286 1.00 93.38 79 THR A O 1
ATOM 604 N N . ASN A 1 80 ? -16.332 5.200 23.167 1.00 90.75 80 ASN A N 1
ATOM 605 C CA . ASN A 1 80 ? -17.770 4.955 23.181 1.00 90.75 80 ASN A CA 1
ATOM 606 C C . ASN A 1 80 ? -18.158 3.893 24.209 1.00 90.75 80 ASN A C 1
ATOM 608 O O . ASN A 1 80 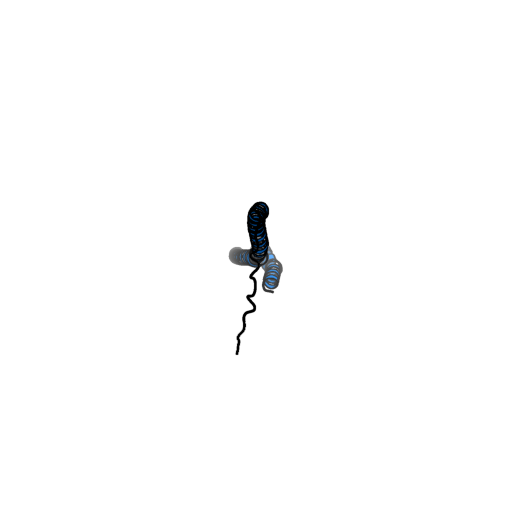? -19.088 4.111 24.977 1.00 90.75 80 ASN A O 1
ATOM 612 N N . TRP A 1 81 ? -17.437 2.771 24.264 1.00 89.06 81 TRP A N 1
ATOM 613 C CA . TRP A 1 81 ? -17.725 1.694 25.208 1.00 89.06 81 TRP A CA 1
ATOM 614 C C . TRP A 1 81 ? -17.561 2.143 26.665 1.00 89.06 81 TRP A C 1
ATOM 616 O O . TRP A 1 81 ? -18.404 1.828 27.504 1.00 89.06 81 TRP A O 1
ATOM 626 N N . VAL A 1 82 ? -16.509 2.910 26.973 1.00 89.69 82 VAL A N 1
ATOM 627 C CA 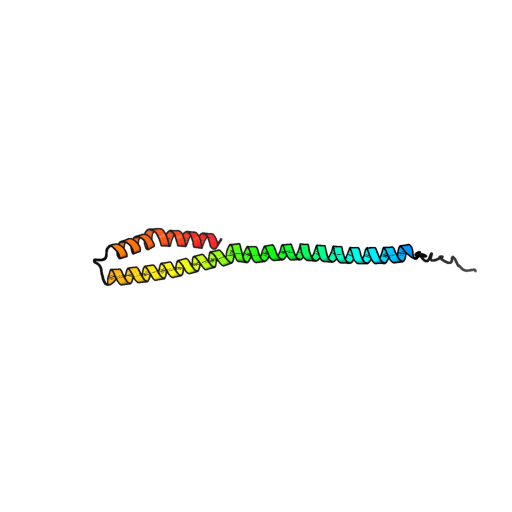. VAL A 1 82 ? -16.300 3.462 28.321 1.00 89.69 82 VAL A CA 1
ATOM 628 C C . VAL A 1 82 ? -17.447 4.398 28.717 1.00 89.69 82 VAL A C 1
ATOM 630 O O . VAL A 1 82 ? -17.877 4.372 29.871 1.00 89.69 82 VAL A O 1
ATOM 633 N N . TYR A 1 83 ? -17.963 5.190 27.773 1.00 92.25 83 TYR A N 1
ATOM 634 C CA . TYR A 1 83 ? -19.068 6.120 28.012 1.00 92.25 83 TYR A CA 1
ATOM 635 C C . TYR A 1 83 ? -20.441 5.426 28.086 1.00 92.25 83 TYR A C 1
ATOM 637 O O . TYR A 1 83 ? -21.258 5.763 28.940 1.00 92.25 83 TYR A O 1
ATOM 645 N N . LEU A 1 84 ? -2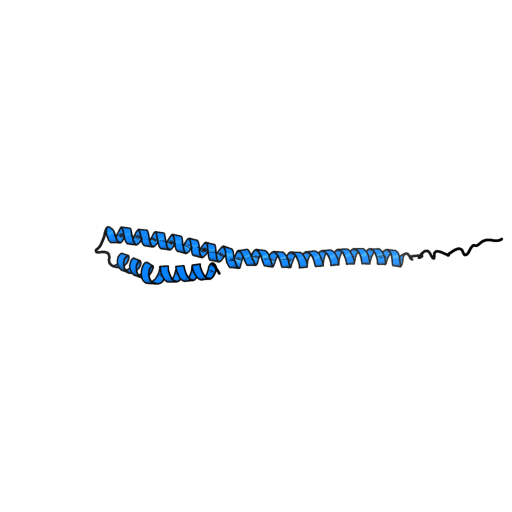0.689 4.436 27.225 1.00 92.38 84 LEU A N 1
ATOM 646 C CA . LEU A 1 84 ? -21.952 3.710 27.105 1.00 92.38 84 LEU A CA 1
ATOM 647 C C . LEU A 1 84 ? -21.715 2.197 27.194 1.00 92.38 84 LEU A C 1
ATOM 649 O O . LEU A 1 84 ? -21.750 1.466 26.206 1.00 92.38 84 LEU A O 1
ATOM 653 N N . GLN A 1 85 ? -21.516 1.708 28.416 1.00 87.31 85 GLN A N 1
ATOM 654 C CA . GLN A 1 85 ? -21.145 0.309 28.674 1.00 87.31 85 GLN A CA 1
ATOM 655 C C . GLN A 1 85 ? -22.221 -0.713 28.274 1.00 87.31 85 GLN A C 1
ATOM 657 O O . GLN A 1 85 ? -21.921 -1.899 28.110 1.00 87.31 85 GLN A O 1
ATOM 662 N N . THR A 1 86 ? -23.472 -0.271 28.125 1.00 91.19 86 THR A N 1
ATOM 663 C CA . THR A 1 86 ? -24.591 -1.103 27.670 1.00 91.19 86 THR A CA 1
ATOM 664 C C . THR A 1 86 ? -24.559 -1.369 26.167 1.00 91.19 86 THR A C 1
ATOM 666 O O . THR A 1 86 ? -25.168 -2.346 25.734 1.00 91.19 86 THR A O 1
ATOM 669 N N . ASN A 1 87 ? -23.821 -0.573 25.381 1.00 88.75 87 ASN A N 1
ATOM 670 C CA . ASN A 1 87 ? -23.656 -0.787 23.947 1.00 88.75 87 ASN A CA 1
ATOM 671 C C . ASN A 1 87 ? -22.768 -2.019 23.693 1.00 88.75 87 ASN A C 1
ATOM 673 O O . ASN A 1 87 ? -21.537 -1.951 23.742 1.00 88.75 87 ASN A O 1
ATOM 677 N N . GLN A 1 88 ? -23.409 -3.168 23.462 1.00 91.00 88 GLN A N 1
ATOM 678 C CA . GLN A 1 88 ? -22.711 -4.420 23.163 1.00 91.00 88 GLN A CA 1
ATOM 679 C C . GLN A 1 88 ? -22.120 -4.440 21.753 1.00 91.00 88 GLN A C 1
ATOM 681 O O . GLN A 1 88 ? -21.105 -5.106 21.555 1.00 91.00 88 GLN A O 1
ATOM 686 N N . ASP A 1 89 ? -22.696 -3.693 20.812 1.00 91.19 89 ASP A N 1
ATOM 687 C CA . ASP A 1 89 ? -22.250 -3.676 19.418 1.00 91.19 89 ASP A CA 1
ATOM 688 C C . ASP A 1 89 ? -20.845 -3.074 19.315 1.00 91.19 89 ASP A C 1
ATOM 690 O O . ASP A 1 89 ? -19.938 -3.706 18.770 1.00 91.19 89 ASP A O 1
ATOM 694 N N . ASP A 1 90 ? -20.614 -1.917 19.946 1.00 89.25 90 ASP A N 1
ATOM 695 C CA . ASP A 1 90 ? -19.290 -1.276 19.983 1.00 89.25 90 ASP A CA 1
ATOM 696 C C . ASP A 1 90 ? -18.258 -2.158 20.703 1.00 89.25 90 ASP A C 1
ATOM 698 O O . ASP A 1 90 ? -17.092 -2.235 20.306 1.00 89.25 90 ASP A O 1
ATOM 702 N N . LYS A 1 91 ? -18.689 -2.883 21.743 1.00 91.44 91 LYS A N 1
ATOM 703 C CA . LYS A 1 91 ? -17.836 -3.822 22.479 1.00 91.44 91 LYS A CA 1
ATOM 704 C C . LYS A 1 91 ? -17.460 -5.037 21.629 1.00 91.44 91 LYS A C 1
ATOM 706 O O . LYS A 1 91 ? -16.315 -5.489 21.679 1.00 91.44 91 LYS A O 1
ATOM 711 N N . GLN A 1 92 ? -18.401 -5.576 20.860 1.00 94.94 92 GLN A N 1
ATOM 712 C CA . GLN A 1 92 ? -18.151 -6.686 19.947 1.00 94.94 92 GLN A CA 1
ATOM 713 C C . GLN A 1 92 ? -17.261 -6.246 18.783 1.00 94.94 92 GLN A C 1
ATOM 715 O O . GLN A 1 92 ? -16.311 -6.953 18.457 1.00 94.94 92 GLN A O 1
ATOM 720 N N . ALA A 1 93 ? -17.503 -5.062 18.217 1.00 93.75 93 ALA A N 1
ATOM 721 C CA . ALA A 1 93 ? -16.654 -4.479 17.184 1.00 93.75 93 ALA A CA 1
ATOM 722 C C . ALA A 1 93 ? -15.225 -4.235 17.693 1.00 93.75 93 ALA A C 1
ATOM 724 O O . ALA A 1 93 ? -14.263 -4.509 16.978 1.00 93.75 93 ALA A O 1
ATOM 725 N N . LEU A 1 94 ? -15.063 -3.786 18.944 1.00 94.38 94 LEU A N 1
ATOM 726 C CA . LEU A 1 94 ? -13.745 -3.612 19.552 1.00 94.38 94 LEU A CA 1
ATOM 727 C C . LEU A 1 94 ? -13.009 -4.946 19.717 1.00 94.38 94 LEU A C 1
ATOM 729 O O . LEU A 1 94 ? -11.820 -5.014 19.417 1.00 94.38 94 LEU A O 1
ATOM 733 N N . ARG A 1 95 ? -13.706 -6.001 20.159 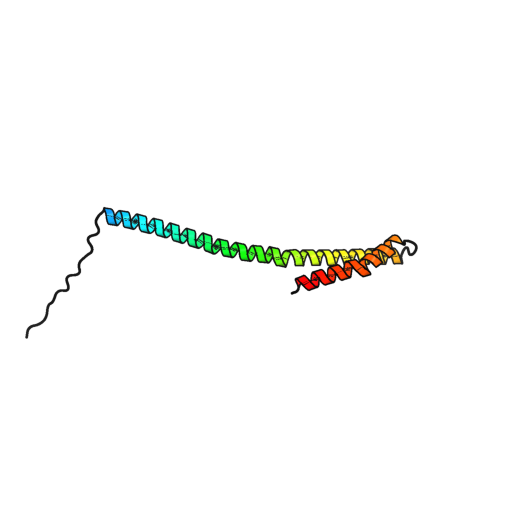1.00 94.94 95 ARG A N 1
ATOM 734 C CA . ARG A 1 95 ? -13.136 -7.356 20.249 1.00 94.94 95 ARG A CA 1
ATOM 735 C C . ARG A 1 95 ? -12.738 -7.886 18.882 1.00 94.94 95 ARG A C 1
ATOM 737 O O . ARG A 1 95 ? -11.614 -8.333 18.723 1.00 94.94 95 ARG A O 1
ATOM 744 N N . GLN A 1 96 ? -13.613 -7.760 17.884 1.00 96.38 96 GLN A N 1
ATOM 745 C CA . GLN A 1 96 ? -13.301 -8.151 16.510 1.00 96.38 96 GLN A CA 1
ATOM 746 C C . GLN A 1 96 ? -12.026 -7.452 16.013 1.00 96.38 96 GLN A C 1
ATOM 748 O O . GLN A 1 96 ? -11.118 -8.092 15.481 1.00 96.38 96 GLN A O 1
ATOM 753 N N . LEU A 1 97 ? -11.932 -6.144 16.265 1.00 96.75 97 LEU A N 1
ATOM 754 C CA . LEU A 1 97 ? -10.784 -5.343 15.870 1.00 96.75 97 LEU A CA 1
ATOM 755 C C . LEU A 1 97 ? -9.497 -5.779 16.589 1.00 96.75 97 LEU A C 1
ATOM 757 O O . LEU A 1 97 ? -8.449 -5.863 15.953 1.00 96.75 97 LEU A O 1
ATOM 761 N N . GLN A 1 98 ? -9.553 -6.044 17.898 1.00 94.81 98 GLN A N 1
ATOM 762 C CA . GLN A 1 98 ? -8.385 -6.428 18.703 1.00 94.81 98 GLN A CA 1
ATOM 763 C C . GLN A 1 98 ? -7.925 -7.866 18.452 1.00 94.81 98 GLN A C 1
ATOM 765 O O . GLN A 1 98 ? -6.721 -8.105 18.355 1.00 94.81 98 GLN A O 1
ATOM 770 N N . ASP A 1 99 ? -8.867 -8.798 18.339 1.00 96.50 99 ASP A N 1
ATOM 771 C CA . ASP A 1 99 ? -8.590 -10.233 18.312 1.00 96.50 99 ASP A CA 1
ATOM 772 C C . ASP A 1 99 ? -8.307 -10.744 16.892 1.00 96.50 99 ASP A C 1
ATOM 774 O O . ASP A 1 99 ? -7.617 -11.751 16.731 1.00 96.50 99 ASP A O 1
ATOM 778 N N . PHE A 1 100 ? -8.795 -10.048 15.856 1.00 96.19 100 PHE A N 1
ATOM 779 C CA . PHE A 1 100 ? -8.675 -10.502 14.466 1.00 96.19 100 PHE A CA 1
ATOM 780 C C . PHE A 1 100 ? -8.096 -9.439 13.532 1.00 96.19 100 PHE A C 1
ATOM 782 O O . PHE A 1 100 ? -7.070 -9.689 12.895 1.00 96.19 100 PHE A O 1
ATOM 789 N N . ASP A 1 101 ? -8.707 -8.252 13.455 1.00 95.06 101 ASP A N 1
ATOM 790 C CA . ASP A 1 101 ? -8.354 -7.283 12.407 1.00 95.06 101 ASP A CA 1
ATOM 791 C C . ASP A 1 101 ? -6.936 -6.715 12.609 1.00 95.06 101 ASP A C 1
ATOM 793 O O . ASP A 1 101 ? -6.143 -6.649 11.666 1.00 95.06 101 ASP A O 1
ATOM 797 N N . TYR A 1 102 ? -6.576 -6.349 13.846 1.00 95.62 102 TYR A N 1
ATOM 798 C CA . TYR A 1 102 ? -5.243 -5.839 14.168 1.00 95.62 102 TYR A CA 1
ATOM 799 C C . TYR A 1 102 ? -4.137 -6.896 13.992 1.00 95.62 102 TYR A C 1
ATOM 801 O O . TYR A 1 102 ? -3.148 -6.580 13.324 1.00 95.62 102 TYR A O 1
ATOM 809 N N . PRO A 1 103 ? -4.260 -8.135 14.516 1.00 96.94 103 PRO A N 1
ATOM 810 C CA . PRO A 1 103 ? -3.287 -9.193 14.249 1.00 96.94 103 PRO A CA 1
ATOM 811 C C . PRO A 1 103 ? -3.092 -9.468 12.753 1.00 96.94 103 PRO A C 1
ATOM 813 O O . PRO A 1 103 ? -1.954 -9.504 12.286 1.00 96.94 103 PRO A O 1
ATOM 816 N N . ALA A 1 104 ? -4.178 -9.560 11.977 1.00 95.75 104 ALA A N 1
ATOM 817 C CA . ALA A 1 104 ? -4.092 -9.782 10.533 1.00 95.75 104 ALA A CA 1
ATOM 818 C C . ALA A 1 104 ? -3.356 -8.638 9.811 1.00 95.75 104 ALA A C 1
ATOM 820 O O . ALA A 1 104 ? -2.511 -8.874 8.941 1.00 95.75 104 ALA A O 1
ATOM 821 N N . LEU A 1 105 ? -3.633 -7.388 10.195 1.00 94.69 105 LEU A N 1
ATOM 822 C CA . LEU A 1 105 ? -2.949 -6.220 9.645 1.00 94.69 105 LEU A CA 1
ATOM 823 C C . LEU A 1 105 ? -1.471 -6.164 10.054 1.00 94.69 105 LEU A C 1
ATOM 825 O O . LEU A 1 105 ? -0.615 -5.820 9.237 1.00 94.69 105 LEU A O 1
ATOM 829 N N . LYS A 1 106 ? -1.150 -6.532 11.296 1.00 94.00 106 LYS A N 1
ATOM 830 C CA . LYS A 1 106 ? 0.231 -6.625 11.779 1.00 94.00 106 LYS A CA 1
ATOM 831 C C . LYS A 1 106 ? 1.030 -7.630 10.950 1.00 94.00 106 LYS A C 1
ATOM 833 O O . LYS A 1 106 ? 2.118 -7.289 10.488 1.00 94.00 106 LYS A O 1
ATOM 838 N N . ASP A 1 107 ? 0.473 -8.811 10.699 1.00 94.12 107 ASP A N 1
ATOM 839 C CA . ASP A 1 107 ? 1.115 -9.841 9.879 1.00 94.12 107 ASP A CA 1
ATOM 840 C C . ASP A 1 107 ? 1.320 -9.365 8.434 1.00 94.12 107 ASP A C 1
ATOM 842 O O . ASP A 1 107 ? 2.372 -9.601 7.833 1.00 94.12 107 ASP A O 1
ATOM 846 N N . LYS A 1 108 ? 0.337 -8.650 7.869 1.00 90.94 108 LYS A N 1
ATOM 847 C CA . LYS A 1 108 ? 0.447 -8.025 6.542 1.00 90.94 108 LYS A CA 1
ATOM 848 C C . LYS A 1 108 ? 1.600 -7.020 6.492 1.00 90.94 108 LYS A C 1
ATOM 850 O O . LYS A 1 108 ? 2.396 -7.072 5.561 1.00 90.94 108 LYS A O 1
ATOM 855 N N . ILE A 1 109 ? 1.721 -6.142 7.488 1.00 91.00 109 ILE A N 1
ATOM 856 C CA . ILE A 1 109 ? 2.803 -5.147 7.562 1.00 91.00 109 ILE A CA 1
ATOM 857 C C . ILE A 1 109 ? 4.168 -5.826 7.719 1.00 91.00 109 ILE A C 1
ATOM 859 O O . ILE A 1 109 ? 5.119 -5.441 7.044 1.00 91.00 109 ILE A O 1
ATOM 863 N N . GLN A 1 110 ? 4.272 -6.858 8.563 1.00 90.94 110 GLN A N 1
ATOM 864 C CA . GLN A 1 110 ? 5.522 -7.600 8.751 1.00 90.94 110 GLN A CA 1
ATOM 865 C C . GLN A 1 110 ? 6.007 -8.255 7.453 1.00 90.94 110 GLN A C 1
ATOM 867 O O . GLN A 1 110 ? 7.198 -8.210 7.161 1.00 90.94 110 GLN A O 1
ATOM 872 N N . LYS A 1 111 ? 5.093 -8.792 6.637 1.00 88.94 111 LYS A N 1
ATOM 873 C CA . LYS A 1 111 ? 5.423 -9.367 5.322 1.00 88.94 111 LYS A CA 1
ATOM 874 C C . LYS A 1 111 ? 5.920 -8.340 4.303 1.00 88.94 111 LYS A C 1
ATOM 876 O O . LYS A 1 111 ? 6.630 -8.728 3.389 1.00 88.94 111 LYS A O 1
ATOM 881 N N . LEU A 1 112 ? 5.542 -7.067 4.439 1.00 84.31 112 LEU A N 1
ATOM 882 C CA . LEU A 1 112 ? 5.994 -5.979 3.559 1.00 84.31 112 LEU A CA 1
ATOM 883 C C . LEU A 1 112 ? 7.351 -5.390 3.977 1.00 84.31 112 LEU A C 1
ATOM 885 O O . LEU A 1 112 ? 7.930 -4.602 3.233 1.00 84.31 112 LEU A O 1
ATOM 889 N N . MET A 1 113 ? 7.823 -5.715 5.184 1.00 74.19 113 MET A N 1
ATOM 890 C CA . MET A 1 113 ? 9.096 -5.235 5.728 1.00 74.19 113 MET A CA 1
ATOM 891 C C . MET A 1 113 ? 10.293 -6.098 5.289 1.00 74.19 113 MET A C 1
ATOM 893 O O . MET A 1 113 ? 11.431 -5.638 5.384 1.00 74.19 113 MET A O 1
ATOM 897 N N . VAL A 1 114 ? 10.029 -7.328 4.835 1.00 58.28 114 VAL A N 1
ATOM 898 C CA . VAL A 1 114 ? 11.004 -8.289 4.286 1.00 58.28 114 VAL A CA 1
ATOM 899 C C . VAL A 1 114 ? 11.107 -8.108 2.776 1.00 58.28 114 VAL A C 1
ATOM 901 O O . VAL A 1 114 ? 12.248 -8.147 2.265 1.00 58.28 114 VAL A O 1
#

Solvent-accessible surface area (backbone atoms only — not comparable to full-atom values): 6599 Å² total; per-residue (Å²): 140,81,85,87,83,84,81,80,79,79,80,74,83,83,75,49,74,69,54,54,54,49,49,54,52,50,52,54,51,50,53,51,52,52,50,51,53,50,52,56,55,51,51,57,50,52,55,54,54,56,44,50,49,56,73,48,53,47,56,53,51,52,50,51,52,52,47,54,51,49,53,52,50,48,50,51,30,51,54,48,27,74,75,40,72,82,46,57,65,45,48,50,52,41,46,47,39,62,75,44,52,48,54,54,50,50,54,54,50,56,64,72,73,110

Radius of gyration: 37.24 Å; Cα contacts (8 Å, |Δi|>4): 36; chains: 1; bounding box: 102×19×85 Å

Foldseek 3Di:
DDDDDDPDPPPDPPQDPVNVVVVVVVVVVVVVVVVVVVVVVVVVVVCVVVCCCVVQVVLLVVLVVLVVVLVVLLVVLVVVCVVPVVPVVSVVVNCCSVVPVVVVSVVSNVVSVD